Protein AF-A0A2U2Z9K6-F1 (afdb_monomer)

Nearest PDB structures (foldseek):
  8i8b-assembly1_I  TM=2.678E-01  e=1.523E+00  Autographa cali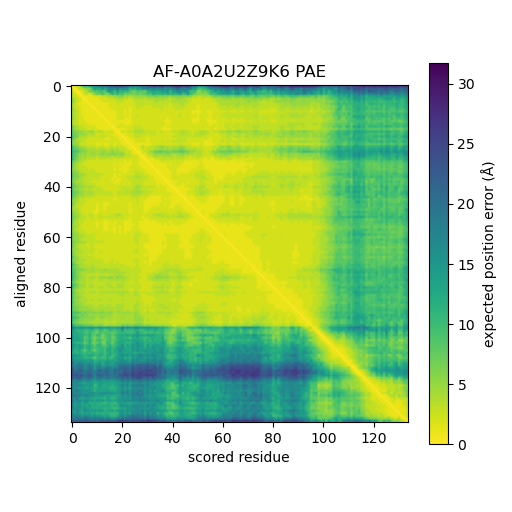fornica multiple nucleopolyhedrovirus

Solvent-accessible surface area (backbone atoms only — not comparable to full-atom values): 8342 Å² total; per-residue (Å²): 107,71,68,56,52,50,51,51,54,53,50,53,56,56,36,64,35,33,68,48,98,63,64,66,41,91,88,36,37,75,35,66,39,68,24,56,74,24,68,71,36,64,79,79,41,72,25,78,49,72,64,87,57,17,19,41,31,35,11,45,36,67,71,53,22,54,57,50,42,65,47,50,77,78,43,54,64,70,48,73,74,33,65,74,58,45,52,74,75,42,95,68,86,76,80,93,65,85,81,81,84,84,76,70,57,80,91,64,69,68,81,84,60,89,87,68,80,85,81,85,76,65,99,81,41,66,67,59,56,55,62,73,71,106

Secondary structure (DSSP, 8-state):
-HHHHHHHHHHHHHHHHT-SS----TT-EEEEEE-TT-SSSSTTPPEEEEETTEEEEEESSHHHHHHHHHHHTTS-TTGGG-HHHHHHHS-------S----PPPGGG-PPPPTT---PPPPTT-HHHHHHHT-

Sequence (134 aa):
MVDDLLLVRARELWVELADTPVEFCPSGGARVVVAPRSRLSPPSWTGIVRIGDAAIVTAPSVRAAEMVDDAARKMTHTELVDIARLRAVLPVLDVLGPASLFYLGRDGFLPAHEGTGVEQLPIGDGGLAALLSG

pLDDT: mean 87.38, std 9.36, range [60.28, 98.19]

Mean predicted aligned error: 7.08 Å

Foldseek 3Di:
DVLVVVLVVVQVVQCVQLVDDDGWDPVAFEDFDERQPGNQDPGQDWHWDDRPRTIYIYHPDPVRSVQLVVLRVVDGSVLSPVPVSCVVRDVDPDDPDDDDDDDDDPVPPDDDDPPDDDDDDDPPDVVVVVVVVD

Structure (mmCIF, N/CA/C/O backbone):
data_AF-A0A2U2Z9K6-F1
#
_entry.id   AF-A0A2U2Z9K6-F1
#
loop_
_atom_site.group_PDB
_atom_site.id
_atom_site.type_symbol
_atom_site.label_atom_id
_atom_site.label_alt_id
_atom_site.label_comp_id
_atom_site.label_asym_id
_atom_site.label_entity_id
_atom_site.label_seq_id
_atom_site.pdbx_PDB_ins_code
_atom_site.Cartn_x
_atom_site.Cartn_y
_atom_site.Cartn_z
_atom_site.occupancy
_atom_site.B_iso_or_equiv
_atom_site.auth_seq_id
_atom_site.auth_comp_id
_atom_site.auth_asym_id
_atom_site.auth_atom_id
_atom_site.pdbx_PDB_model_num
ATOM 1 N N . MET A 1 1 ? 21.577 -6.945 13.452 1.00 60.28 1 MET A N 1
ATOM 2 C CA . MET A 1 1 ? 22.409 -5.752 13.154 1.00 60.28 1 MET A CA 1
ATOM 3 C C . MET A 1 1 ? 22.383 -5.358 11.683 1.00 60.28 1 MET A C 1
ATOM 5 O O . MET A 1 1 ? 21.934 -4.257 11.405 1.00 60.28 1 MET A O 1
ATOM 9 N N . VAL A 1 2 ? 22.842 -6.192 10.736 1.00 67.69 2 VAL A N 1
ATOM 10 C CA . VAL A 1 2 ? 22.773 -5.839 9.296 1.00 67.69 2 VAL A CA 1
ATOM 11 C C . VAL A 1 2 ? 21.323 -5.792 8.803 1.00 67.69 2 VAL A C 1
ATOM 13 O O . VAL A 1 2 ? 20.946 -4.838 8.131 1.00 67.69 2 VAL A O 1
ATOM 16 N N . ASP A 1 3 ? 20.498 -6.757 9.216 1.00 71.88 3 ASP A N 1
ATOM 17 C CA . ASP A 1 3 ? 19.073 -6.794 8.858 1.00 71.88 3 ASP A CA 1
ATOM 18 C C . ASP A 1 3 ? 18.299 -5.596 9.427 1.00 71.88 3 ASP A C 1
ATOM 20 O O . ASP A 1 3 ? 17.464 -5.014 8.740 1.00 71.88 3 ASP A O 1
ATOM 24 N N . ASP A 1 4 ? 18.636 -5.158 10.643 1.00 78.44 4 ASP A N 1
ATOM 25 C CA . ASP A 1 4 ? 18.015 -3.983 11.268 1.00 78.44 4 ASP A CA 1
ATOM 26 C C . ASP A 1 4 ? 18.352 -2.698 10.498 1.00 78.44 4 ASP A C 1
ATOM 28 O O . ASP A 1 4 ? 17.472 -1.884 10.230 1.00 78.44 4 ASP A O 1
ATOM 32 N N . LEU A 1 5 ? 19.611 -2.540 10.071 1.00 86.25 5 LEU A N 1
ATOM 33 C CA . LEU A 1 5 ? 20.039 -1.415 9.234 1.00 86.25 5 LEU A CA 1
ATOM 34 C C . LEU A 1 5 ? 19.373 -1.444 7.852 1.00 86.25 5 LEU A C 1
ATOM 36 O O . LEU A 1 5 ? 18.996 -0.395 7.328 1.00 86.25 5 LEU A O 1
ATOM 40 N N . LEU A 1 6 ? 19.199 -2.633 7.268 1.00 86.44 6 LEU A N 1
ATOM 41 C CA . LEU A 1 6 ? 18.496 -2.795 5.998 1.00 86.44 6 LEU A CA 1
ATOM 42 C C . LEU A 1 6 ? 17.020 -2.397 6.122 1.00 86.44 6 LEU A C 1
ATOM 44 O O . LEU A 1 6 ? 16.514 -1.678 5.262 1.00 86.44 6 LEU A O 1
ATOM 48 N N . LEU A 1 7 ? 16.340 -2.815 7.195 1.00 87.25 7 LEU A N 1
ATOM 49 C CA . LEU A 1 7 ? 14.947 -2.445 7.453 1.00 87.25 7 LEU A CA 1
ATOM 50 C C . LEU A 1 7 ? 14.790 -0.939 7.669 1.00 87.25 7 LEU A C 1
ATOM 52 O O . LEU A 1 7 ? 13.855 -0.353 7.125 1.00 87.25 7 LEU A O 1
ATOM 56 N N . VAL A 1 8 ? 15.702 -0.306 8.411 1.00 89.88 8 VAL A N 1
ATOM 57 C CA . VAL A 1 8 ? 15.711 1.154 8.596 1.00 89.88 8 VAL A CA 1
ATOM 58 C C . VAL A 1 8 ? 15.829 1.856 7.248 1.00 89.88 8 VAL A C 1
ATOM 60 O O . VAL A 1 8 ? 14.964 2.656 6.900 1.00 89.88 8 VAL A O 1
ATOM 63 N N . ARG A 1 9 ? 16.820 1.481 6.434 1.00 89.62 9 ARG A N 1
ATOM 64 C CA . ARG A 1 9 ? 17.032 2.103 5.123 1.00 89.62 9 ARG A CA 1
ATOM 65 C C . ARG A 1 9 ? 15.863 1.873 4.163 1.00 89.62 9 ARG A C 1
ATOM 67 O O . ARG A 1 9 ? 15.489 2.769 3.414 1.00 89.62 9 ARG A O 1
ATOM 74 N N . ALA A 1 10 ? 15.264 0.683 4.184 1.00 90.69 10 ALA A N 1
ATOM 75 C CA . ALA A 1 10 ? 14.069 0.398 3.397 1.00 90.69 10 ALA A CA 1
ATOM 76 C C . ALA A 1 10 ? 12.892 1.288 3.828 1.00 90.69 10 ALA A C 1
ATOM 78 O O . ALA A 1 10 ? 12.201 1.843 2.977 1.00 90.69 10 ALA A O 1
ATOM 79 N N . ARG A 1 11 ? 12.677 1.466 5.139 1.00 93.38 11 ARG A N 1
ATOM 80 C CA . ARG A 1 11 ? 11.635 2.353 5.678 1.00 93.38 11 ARG A CA 1
ATOM 81 C C . ARG A 1 11 ? 11.861 3.811 5.262 1.00 93.38 11 ARG A C 1
ATOM 83 O O . ARG A 1 11 ? 10.906 4.450 4.837 1.00 93.38 11 ARG A O 1
ATOM 90 N N . GLU A 1 12 ? 13.098 4.306 5.317 1.00 92.69 12 GLU A N 1
ATOM 91 C CA . GLU A 1 12 ? 13.457 5.667 4.881 1.00 92.69 12 GLU A CA 1
ATOM 92 C C . GLU A 1 12 ? 13.099 5.921 3.409 1.00 92.69 12 GLU A C 1
ATOM 94 O O . GLU A 1 12 ? 12.451 6.921 3.099 1.00 92.69 12 GLU A O 1
ATOM 99 N N . LEU A 1 13 ? 13.434 4.985 2.511 1.00 92.00 13 LEU A N 1
ATOM 100 C CA . LEU A 1 13 ? 13.097 5.088 1.084 1.00 92.00 13 LEU A CA 1
ATOM 101 C C . LEU A 1 13 ? 11.584 5.185 0.854 1.00 92.00 13 LEU A C 1
ATOM 103 O O . LEU A 1 13 ? 11.109 5.998 0.062 1.00 92.00 13 LEU A O 1
ATOM 107 N N . TRP A 1 14 ? 10.805 4.361 1.552 1.00 93.56 14 TRP A N 1
ATOM 108 C CA . TRP A 1 14 ? 9.351 4.370 1.404 1.00 93.56 14 TRP A CA 1
ATOM 109 C C . TRP A 1 14 ? 8.695 5.618 2.007 1.00 93.56 14 TRP A C 1
ATOM 111 O O . TRP A 1 14 ? 7.689 6.087 1.476 1.00 93.56 14 TRP A O 1
ATOM 121 N N . VAL A 1 15 ? 9.272 6.190 3.068 1.00 95.81 15 VAL A N 1
ATOM 122 C CA . VAL A 1 15 ? 8.841 7.484 3.619 1.00 95.81 15 VAL A CA 1
ATOM 123 C C . VAL A 1 15 ? 9.058 8.611 2.605 1.00 95.81 15 VAL A C 1
ATOM 125 O O . VAL A 1 15 ? 8.153 9.419 2.406 1.00 95.81 15 VAL A O 1
ATOM 128 N N . GLU A 1 16 ? 10.195 8.637 1.904 1.00 94.00 16 GLU A N 1
ATOM 129 C CA . GLU A 1 16 ? 10.463 9.634 0.855 1.00 94.00 16 GLU A CA 1
ATOM 130 C C . GLU A 1 16 ? 9.393 9.600 -0.252 1.00 94.00 16 GLU A C 1
ATOM 132 O O . GLU A 1 16 ? 8.886 10.637 -0.688 1.00 94.00 16 GLU A O 1
ATOM 137 N N . LEU A 1 17 ? 8.980 8.398 -0.662 1.00 92.88 17 LEU A N 1
ATOM 138 C CA . LEU A 1 17 ? 7.956 8.202 -1.691 1.00 92.88 17 LEU A CA 1
ATOM 139 C C . LEU A 1 17 ? 6.531 8.545 -1.226 1.00 92.88 17 LEU A C 1
ATOM 141 O O . LEU A 1 17 ? 5.642 8.724 -2.063 1.00 92.88 17 LEU A O 1
ATOM 145 N N . ALA A 1 18 ? 6.276 8.668 0.077 1.00 93.25 18 ALA A N 1
ATOM 146 C CA . ALA A 1 18 ? 4.967 9.084 0.573 1.00 93.25 18 ALA A CA 1
ATOM 147 C C . ALA A 1 18 ? 4.638 10.548 0.221 1.00 93.25 18 ALA A C 1
ATOM 149 O O . ALA A 1 18 ? 3.459 10.899 0.177 1.00 93.25 18 ALA A O 1
ATOM 150 N N . ASP A 1 19 ? 5.653 11.375 -0.075 1.00 91.06 19 ASP A N 1
ATOM 151 C CA . ASP A 1 19 ? 5.530 12.796 -0.451 1.00 91.06 19 ASP A CA 1
ATOM 152 C C . ASP A 1 19 ? 4.756 13.652 0.582 1.00 91.06 19 ASP A C 1
ATOM 154 O O . ASP A 1 19 ? 4.183 14.696 0.265 1.00 91.06 19 ASP A O 1
ATOM 158 N N . THR A 1 20 ? 4.722 13.193 1.837 1.00 93.62 20 THR A N 1
ATOM 159 C CA . THR A 1 20 ? 4.107 13.849 3.000 1.00 93.62 20 THR A CA 1
ATOM 160 C C . THR A 1 20 ? 4.819 13.388 4.281 1.00 93.62 20 THR A C 1
ATOM 162 O O . THR A 1 20 ? 5.357 12.277 4.286 1.00 93.62 20 THR A O 1
ATOM 165 N N . PRO A 1 21 ? 4.819 14.166 5.382 1.00 94.12 21 PRO A N 1
ATOM 166 C CA . PRO A 1 21 ? 5.378 13.710 6.653 1.00 94.12 21 PRO A CA 1
ATOM 167 C C . PRO A 1 21 ? 4.678 12.443 7.172 1.00 94.12 21 PRO A C 1
ATOM 169 O O . PRO A 1 21 ? 3.508 12.468 7.561 1.00 94.12 21 PRO A O 1
ATOM 172 N N . VAL A 1 22 ? 5.405 11.328 7.194 1.00 95.62 22 VAL A N 1
ATOM 173 C CA . VAL A 1 22 ? 4.962 10.046 7.749 1.00 95.62 22 VAL A CA 1
ATOM 174 C C . VAL A 1 22 ? 6.172 9.255 8.222 1.00 95.62 22 VAL A C 1
ATOM 176 O O . VAL A 1 22 ? 7.252 9.366 7.657 1.00 95.62 22 VAL A O 1
ATOM 179 N N . GLU A 1 23 ? 5.983 8.436 9.247 1.00 94.88 23 GLU A N 1
ATOM 180 C CA . GLU A 1 23 ? 7.014 7.544 9.764 1.00 94.88 23 GLU A CA 1
ATOM 181 C C . GLU A 1 23 ? 6.410 6.164 10.016 1.00 94.88 23 GLU A C 1
ATOM 183 O O . GLU A 1 23 ? 5.228 6.033 10.358 1.00 94.88 23 GLU A O 1
ATOM 188 N N . PHE A 1 24 ? 7.231 5.126 9.866 1.00 94.44 24 PHE A N 1
ATOM 189 C CA . PHE A 1 24 ? 6.880 3.793 10.342 1.00 94.44 24 PHE A CA 1
ATOM 190 C C . PHE A 1 24 ? 6.893 3.792 11.871 1.00 94.44 24 PHE A C 1
ATOM 192 O O . PHE A 1 24 ? 7.870 4.212 12.487 1.00 94.44 24 PHE A O 1
ATOM 199 N N . CYS A 1 25 ? 5.823 3.289 12.488 1.00 90.00 25 CYS A N 1
ATOM 200 C CA . CYS A 1 25 ? 5.729 3.224 13.941 1.00 90.00 25 CYS A CA 1
ATOM 201 C C . CYS A 1 25 ? 6.822 2.294 14.513 1.00 90.00 25 CYS A C 1
ATOM 203 O O . CYS A 1 25 ? 6.869 1.123 14.119 1.00 90.00 25 CYS A O 1
ATOM 205 N N . PRO A 1 26 ? 7.678 2.756 15.449 1.00 85.38 26 PRO A N 1
ATOM 206 C CA . PRO A 1 26 ? 8.748 1.928 16.009 1.00 85.38 26 PRO A CA 1
ATOM 207 C C . PRO A 1 26 ? 8.247 0.675 16.735 1.00 85.38 26 PRO A C 1
ATOM 209 O O . PRO A 1 26 ? 8.942 -0.333 16.757 1.00 85.38 26 PRO A O 1
ATOM 212 N N . SER A 1 27 ? 7.041 0.728 17.310 1.00 85.19 27 SER A N 1
ATOM 213 C CA . SER A 1 27 ? 6.396 -0.403 17.988 1.00 85.19 27 SER A CA 1
ATOM 214 C C . SER A 1 27 ? 5.601 -1.318 17.045 1.00 85.19 27 SER A C 1
ATOM 216 O O . SER A 1 27 ? 4.817 -2.138 17.518 1.00 85.19 27 SER A O 1
ATOM 218 N N . GLY A 1 28 ? 5.731 -1.135 15.728 1.00 86.62 28 GLY A N 1
ATOM 219 C CA . GLY A 1 28 ? 4.939 -1.840 14.725 1.00 86.62 28 GLY A CA 1
ATOM 220 C C . GLY A 1 28 ? 3.540 -1.248 14.513 1.00 86.62 28 GLY A C 1
ATOM 221 O O . GLY A 1 28 ? 3.147 -0.250 15.126 1.00 86.62 28 GLY A O 1
ATOM 222 N N . GLY A 1 29 ? 2.782 -1.871 13.610 1.00 89.81 29 GLY A N 1
ATOM 223 C CA . GLY A 1 29 ? 1.446 -1.427 13.204 1.00 89.81 29 GLY A CA 1
ATOM 224 C C . GLY A 1 29 ? 1.448 -0.436 12.037 1.00 89.81 29 GLY A C 1
ATOM 225 O O . GLY A 1 29 ? 2.485 -0.146 11.440 1.00 89.81 29 GLY A O 1
ATOM 226 N N . ALA A 1 30 ? 0.258 0.050 11.682 1.00 94.50 30 ALA A N 1
ATOM 227 C CA . ALA A 1 30 ? 0.048 0.898 10.514 1.00 94.50 30 ALA A CA 1
ATOM 228 C C . ALA A 1 30 ? -0.046 2.380 10.881 1.00 94.50 30 ALA A C 1
ATOM 230 O O . ALA 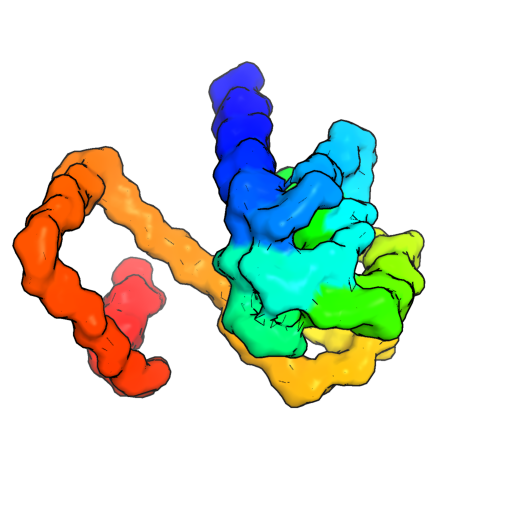A 1 30 ? -0.747 2.753 11.822 1.00 94.50 30 ALA A O 1
ATOM 231 N N . ARG A 1 31 ? 0.596 3.234 10.085 1.00 96.31 31 ARG A N 1
ATOM 232 C CA . ARG A 1 31 ? 0.378 4.681 10.099 1.00 96.31 31 ARG A CA 1
ATOM 233 C C . ARG A 1 31 ? -0.338 5.101 8.821 1.00 96.31 31 ARG A C 1
ATOM 235 O O . ARG A 1 31 ? 0.237 5.002 7.741 1.00 96.31 31 ARG A O 1
ATOM 242 N N . VAL A 1 32 ? -1.571 5.586 8.948 1.00 96.88 32 VAL A N 1
ATOM 243 C CA . VAL A 1 32 ? -2.361 6.085 7.814 1.00 96.88 32 VAL A CA 1
ATOM 244 C C . VAL A 1 32 ? -2.219 7.601 7.696 1.00 96.88 32 VAL A C 1
ATOM 246 O O . VAL A 1 32 ? -2.330 8.319 8.690 1.00 96.88 32 VAL A O 1
ATOM 249 N N . VAL A 1 33 ? -1.962 8.094 6.485 1.00 97.62 33 VAL A N 1
ATOM 250 C CA . VAL A 1 33 ? -1.841 9.526 6.179 1.00 97.62 33 VAL A CA 1
ATOM 251 C C . VAL A 1 33 ? -2.566 9.886 4.885 1.00 97.62 33 VAL A C 1
ATOM 253 O O . VAL A 1 33 ? -2.672 9.085 3.955 1.00 97.62 33 VAL A O 1
ATOM 256 N N . VAL A 1 34 ? -3.040 11.129 4.803 1.00 98.19 34 VAL A N 1
ATOM 257 C CA . VAL A 1 34 ? -3.585 11.694 3.564 1.00 98.19 34 VAL A CA 1
ATOM 258 C C . VAL A 1 34 ? -2.424 12.200 2.712 1.00 98.19 34 VAL A C 1
ATOM 260 O O . VAL A 1 34 ? -1.703 13.112 3.116 1.00 98.19 34 VAL A O 1
ATOM 263 N N . ALA A 1 35 ? -2.242 11.606 1.537 1.00 97.19 35 ALA A N 1
ATOM 264 C CA . ALA A 1 35 ? -1.137 11.901 0.631 1.00 97.19 35 ALA A CA 1
ATOM 265 C C . ALA A 1 35 ? -1.584 11.761 -0.837 1.00 97.19 35 ALA A C 1
ATOM 267 O O . ALA A 1 35 ? -1.206 10.808 -1.518 1.00 97.19 35 ALA A O 1
ATOM 268 N N . PRO A 1 36 ? -2.382 12.707 -1.368 1.00 95.38 36 PRO A N 1
ATOM 269 C CA . PRO A 1 36 ? -2.908 12.634 -2.736 1.00 95.38 36 PRO A CA 1
ATOM 270 C C . PRO A 1 36 ? -1.828 12.664 -3.827 1.00 95.38 36 PRO A C 1
ATOM 272 O O . PRO A 1 36 ? -2.104 12.298 -4.965 1.00 95.38 36 PRO A O 1
ATOM 275 N N . ARG A 1 37 ? -0.612 13.108 -3.487 1.00 93.94 37 ARG A N 1
ATOM 276 C CA . ARG A 1 37 ? 0.559 13.152 -4.378 1.00 93.94 37 ARG A CA 1
ATOM 277 C C . ARG A 1 37 ? 1.587 12.060 -4.064 1.00 93.94 37 ARG A C 1
ATOM 279 O O . ARG A 1 37 ? 2.718 12.137 -4.534 1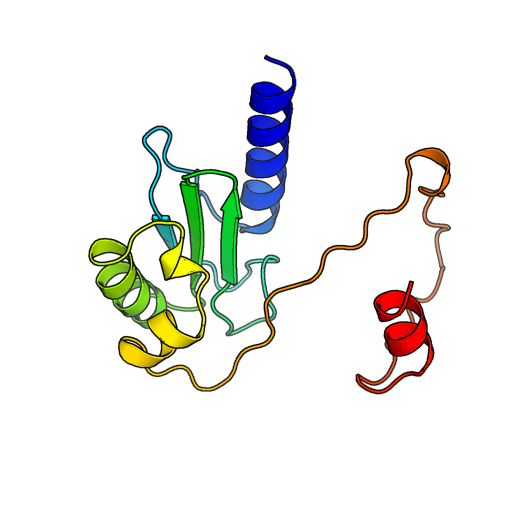.00 93.94 37 ARG A O 1
ATOM 286 N N . SER A 1 38 ? 1.209 11.078 -3.242 1.00 94.19 38 SER A N 1
ATOM 287 C CA . SER A 1 38 ? 2.073 9.949 -2.921 1.00 94.19 38 SER A CA 1
ATOM 288 C C . SER A 1 38 ? 2.557 9.271 -4.198 1.00 94.19 38 SER A C 1
ATOM 290 O O . SER A 1 38 ? 1.791 9.063 -5.136 1.00 94.19 38 SER A O 1
ATOM 292 N N . ARG A 1 39 ? 3.835 8.902 -4.206 1.00 92.69 39 ARG A N 1
ATOM 293 C CA . ARG A 1 39 ? 4.471 8.128 -5.274 1.00 92.69 39 ARG A CA 1
ATOM 294 C C . ARG A 1 39 ? 4.470 6.625 -4.975 1.00 92.69 39 ARG A C 1
ATOM 296 O O . ARG A 1 39 ? 5.072 5.862 -5.720 1.00 92.69 39 ARG A O 1
ATOM 303 N N . LEU A 1 40 ? 3.800 6.195 -3.898 1.00 90.31 40 LEU A N 1
ATOM 304 C CA . LEU A 1 40 ? 3.643 4.778 -3.535 1.00 90.31 40 LEU A CA 1
ATOM 305 C C . LEU A 1 40 ? 2.670 4.033 -4.450 1.00 90.31 40 LEU A C 1
ATOM 307 O O . LEU A 1 40 ? 2.773 2.821 -4.618 1.00 90.31 40 LEU A O 1
ATOM 311 N N . SER A 1 41 ? 1.699 4.749 -5.002 1.00 89.75 41 SER A N 1
ATOM 312 C CA . SER A 1 41 ? 0.647 4.212 -5.855 1.00 89.75 41 SER A CA 1
ATOM 313 C C . SER A 1 41 ? 0.241 5.263 -6.886 1.00 89.75 41 SER A C 1
ATOM 315 O O . SER A 1 41 ? 0.539 6.445 -6.697 1.00 89.75 41 SER A O 1
ATOM 317 N N . PRO A 1 42 ? -0.459 4.883 -7.968 1.00 90.62 42 PRO A N 1
ATOM 318 C CA . PRO A 1 42 ? -0.990 5.864 -8.904 1.00 90.62 42 PRO A CA 1
ATOM 319 C C . PRO A 1 42 ? -1.944 6.865 -8.221 1.00 90.62 42 PRO A C 1
ATOM 321 O O . PRO A 1 42 ? -2.503 6.566 -7.157 1.00 90.62 42 PRO A O 1
ATOM 324 N N . PRO A 1 43 ? -2.184 8.041 -8.830 1.00 90.94 43 PRO A N 1
ATOM 325 C CA . PRO A 1 43 ? -3.131 9.019 -8.304 1.00 90.94 43 PRO A CA 1
ATOM 326 C C . PRO A 1 43 ? -4.505 8.403 -8.020 1.00 90.94 43 PRO A C 1
ATOM 328 O O . PRO A 1 43 ? -4.982 7.563 -8.778 1.00 90.94 43 PRO A O 1
ATOM 331 N N . SER A 1 44 ? -5.146 8.844 -6.935 1.00 92.62 44 SER A N 1
ATOM 332 C CA . SER A 1 44 ? -6.454 8.348 -6.468 1.00 92.62 44 SER A CA 1
ATOM 333 C C . SER A 1 44 ? -6.482 6.914 -5.915 1.00 92.62 44 SER A C 1
ATOM 335 O O . SER A 1 44 ? -7.552 6.464 -5.509 1.00 92.62 44 SER A O 1
ATOM 337 N N . TRP A 1 45 ? -5.341 6.226 -5.814 1.00 95.00 45 TRP A N 1
ATOM 338 C CA . TRP A 1 45 ? -5.231 4.927 -5.140 1.00 95.00 45 TRP A CA 1
ATOM 339 C C . TRP A 1 45 ? -4.774 5.068 -3.689 1.00 95.00 45 TRP A C 1
ATOM 341 O O . TRP A 1 45 ? -4.069 6.012 -3.334 1.00 95.00 45 TRP A O 1
ATOM 351 N N . THR A 1 46 ? -5.164 4.100 -2.858 1.00 95.38 46 THR A N 1
ATOM 352 C CA . THR A 1 46 ? -4.559 3.894 -1.539 1.00 95.38 46 THR A CA 1
ATOM 353 C C . THR A 1 46 ? -3.345 2.979 -1.685 1.00 95.38 46 THR A C 1
ATOM 355 O O . THR A 1 46 ? -3.480 1.854 -2.168 1.00 95.38 46 THR A O 1
ATOM 358 N N . GLY A 1 47 ? -2.175 3.441 -1.246 1.00 94.38 47 GLY A N 1
ATOM 359 C CA . GLY A 1 47 ? -0.944 2.655 -1.198 1.00 94.38 47 GLY A CA 1
ATOM 360 C C . GLY A 1 47 ? -0.719 2.073 0.194 1.00 94.38 47 GLY A C 1
ATOM 361 O O . GLY A 1 47 ? -0.845 2.788 1.185 1.00 94.38 47 GLY A O 1
ATOM 362 N N . ILE A 1 48 ? -0.372 0.788 0.284 1.00 94.31 48 ILE A N 1
ATOM 363 C CA . ILE A 1 48 ? -0.008 0.117 1.540 1.00 94.31 48 ILE A CA 1
ATOM 364 C C . ILE A 1 48 ? 1.383 -0.480 1.367 1.00 94.31 48 ILE A C 1
ATOM 366 O O . ILE A 1 48 ? 1.598 -1.304 0.479 1.00 94.31 48 ILE A O 1
ATOM 370 N N . VAL A 1 49 ? 2.313 -0.099 2.241 1.00 93.25 49 VAL A N 1
ATOM 371 C CA . VAL A 1 49 ? 3.655 -0.685 2.289 1.00 93.25 49 VAL A CA 1
ATOM 372 C C . VAL A 1 49 ? 3.930 -1.184 3.694 1.00 93.25 49 VAL A C 1
ATOM 374 O O . VAL A 1 49 ? 3.863 -0.420 4.656 1.00 93.25 49 VAL A O 1
ATOM 377 N N . ARG A 1 50 ? 4.290 -2.463 3.805 1.00 92.69 50 ARG A N 1
ATOM 378 C CA . ARG A 1 50 ? 4.705 -3.103 5.054 1.00 92.69 50 ARG A CA 1
ATOM 379 C C . ARG A 1 50 ? 6.179 -3.477 4.985 1.00 92.69 50 ARG A C 1
ATOM 381 O O . ARG A 1 50 ? 6.582 -4.195 4.075 1.00 92.69 50 ARG A O 1
ATOM 388 N N . ILE A 1 51 ? 6.952 -3.062 5.985 1.00 91.44 51 ILE A N 1
ATOM 389 C CA . ILE A 1 51 ? 8.367 -3.412 6.151 1.00 91.44 51 ILE A CA 1
ATOM 390 C C . ILE A 1 51 ? 8.561 -3.976 7.561 1.00 91.44 51 ILE A C 1
ATOM 392 O O . ILE A 1 51 ? 8.540 -3.240 8.553 1.00 91.44 51 ILE A O 1
ATOM 396 N N . GLY A 1 52 ? 8.730 -5.297 7.652 1.00 89.50 52 GLY A N 1
ATOM 397 C CA . GLY A 1 52 ? 8.693 -6.013 8.927 1.00 89.50 52 GLY A CA 1
ATOM 398 C C . GLY A 1 52 ? 7.293 -5.969 9.549 1.00 89.50 52 GLY A C 1
ATOM 399 O O . GLY A 1 52 ? 6.300 -6.285 8.898 1.00 89.50 52 GLY A O 1
ATOM 400 N N . ASP A 1 53 ? 7.204 -5.565 10.804 1.00 90.75 53 ASP A N 1
ATOM 401 C CA . ASP A 1 53 ? 5.973 -5.454 11.595 1.00 90.75 53 ASP A CA 1
ATOM 402 C C . ASP A 1 53 ? 5.267 -4.089 11.490 1.00 90.75 53 ASP A C 1
ATOM 404 O O . ASP A 1 53 ? 4.185 -3.901 12.052 1.00 90.75 53 ASP A O 1
ATOM 408 N N . ALA A 1 54 ? 5.862 -3.136 10.771 1.00 93.06 54 ALA A N 1
ATOM 409 C CA . ALA A 1 54 ? 5.348 -1.783 10.609 1.00 93.06 54 ALA A CA 1
ATOM 410 C C . ALA A 1 54 ? 4.871 -1.533 9.175 1.00 93.06 54 ALA A C 1
ATOM 412 O O . ALA A 1 54 ? 5.419 -2.079 8.211 1.00 93.06 54 ALA A O 1
ATOM 413 N N . ALA A 1 55 ? 3.876 -0.664 9.031 1.00 95.00 55 ALA A N 1
ATOM 414 C CA . ALA A 1 55 ? 3.336 -0.253 7.747 1.00 95.00 55 ALA A CA 1
ATOM 415 C C . ALA A 1 55 ? 3.069 1.254 7.695 1.00 95.00 55 ALA A C 1
ATOM 417 O O . ALA A 1 55 ? 2.711 1.873 8.698 1.00 95.00 55 ALA A O 1
ATOM 418 N N . ILE A 1 56 ? 3.183 1.820 6.499 1.00 96.62 56 ILE A N 1
ATOM 419 C CA . ILE A 1 56 ? 2.616 3.126 6.168 1.00 96.62 56 ILE A CA 1
ATOM 420 C C . ILE A 1 56 ? 1.529 2.933 5.118 1.00 96.62 56 ILE A C 1
ATOM 422 O O . ILE A 1 56 ? 1.621 2.058 4.252 1.00 96.62 56 ILE A O 1
ATOM 426 N N . VAL A 1 57 ? 0.494 3.756 5.215 1.00 96.50 57 VAL A N 1
ATOM 427 C CA . VAL A 1 57 ? -0.622 3.770 4.280 1.00 96.50 57 VAL A CA 1
ATOM 428 C C . VAL A 1 57 ? -0.842 5.194 3.807 1.00 96.50 57 VAL A C 1
ATOM 430 O O . VAL A 1 57 ? -1.062 6.093 4.619 1.00 96.50 57 VAL A O 1
ATOM 433 N N . THR A 1 58 ? -0.816 5.396 2.497 1.00 97.56 58 THR A N 1
ATOM 434 C CA . THR A 1 58 ? -1.161 6.671 1.873 1.00 97.56 58 THR A CA 1
ATOM 435 C C . THR A 1 58 ? -2.549 6.579 1.277 1.00 97.56 58 THR A C 1
ATOM 437 O O . THR A 1 58 ? -2.856 5.656 0.530 1.00 97.56 58 THR A O 1
ATOM 440 N N . ALA A 1 59 ? -3.409 7.533 1.616 1.00 97.44 59 ALA A N 1
ATOM 441 C CA . ALA A 1 59 ? -4.756 7.620 1.077 1.00 97.44 59 ALA A CA 1
ATOM 442 C C . ALA A 1 59 ? -4.936 8.918 0.274 1.00 97.44 59 ALA A C 1
ATOM 444 O O . ALA A 1 59 ? -4.378 9.958 0.640 1.00 97.44 59 ALA A O 1
ATOM 445 N N . PRO A 1 60 ? -5.757 8.908 -0.788 1.00 97.00 60 PRO A N 1
ATOM 446 C CA . PRO A 1 60 ? -5.917 10.067 -1.664 1.00 97.00 60 PRO A CA 1
ATOM 447 C C . PRO A 1 60 ? -6.803 11.171 -1.066 1.00 97.00 60 PRO A C 1
ATOM 449 O O . PRO A 1 60 ? -6.860 12.275 -1.599 1.00 97.00 60 PRO A O 1
ATOM 452 N N . SER A 1 61 ? -7.530 10.889 0.018 1.00 97.38 61 SER A N 1
ATOM 453 C CA . SER A 1 61 ? -8.429 11.841 0.676 1.00 97.38 61 SER A CA 1
ATOM 454 C C . SER A 1 61 ? -8.576 11.535 2.164 1.00 97.38 61 SER A C 1
ATOM 456 O O . SER A 1 61 ? -8.289 10.419 2.598 1.00 97.38 61 SER A O 1
ATOM 458 N N . VAL A 1 62 ? -9.082 12.510 2.925 1.00 97.94 62 VAL A N 1
ATOM 459 C CA . VAL A 1 62 ? -9.403 12.357 4.356 1.00 97.94 62 VAL A CA 1
ATOM 460 C C . VAL A 1 62 ? -10.354 11.185 4.579 1.00 97.94 62 VAL A C 1
ATOM 462 O O . VAL A 1 62 ? -10.044 10.290 5.352 1.00 97.94 62 VAL A O 1
ATOM 465 N N . ARG A 1 63 ? -11.449 11.117 3.814 1.00 97.25 63 ARG A N 1
ATOM 466 C CA . ARG A 1 63 ? -12.432 10.032 3.922 1.00 97.25 63 ARG A CA 1
ATOM 467 C C . ARG A 1 63 ? -11.814 8.653 3.683 1.00 97.25 63 ARG A C 1
ATOM 469 O O . ARG A 1 63 ? -12.119 7.706 4.398 1.00 97.25 63 ARG A O 1
ATOM 476 N N . ALA A 1 64 ? -10.962 8.529 2.665 1.00 97.00 64 ALA A N 1
ATOM 477 C CA . ALA A 1 64 ? -10.278 7.269 2.389 1.00 97.00 64 ALA A CA 1
ATOM 478 C C . ALA A 1 64 ? -9.293 6.907 3.513 1.00 97.00 64 ALA A C 1
ATOM 480 O O . ALA A 1 64 ? -9.219 5.742 3.892 1.00 97.00 64 ALA A O 1
ATOM 481 N N . ALA A 1 65 ? -8.579 7.891 4.072 1.00 97.69 65 ALA A N 1
ATOM 482 C CA . ALA A 1 65 ? -7.698 7.677 5.216 1.00 97.69 65 ALA A CA 1
ATOM 483 C C . ALA A 1 65 ? -8.478 7.195 6.445 1.00 97.69 65 ALA A C 1
ATOM 485 O O . ALA A 1 65 ? -8.082 6.205 7.041 1.00 97.69 65 ALA A O 1
ATOM 486 N N . GLU A 1 66 ? -9.597 7.839 6.783 1.00 98.00 66 GLU A N 1
ATOM 487 C CA . GLU A 1 66 ? -10.450 7.460 7.918 1.00 98.00 66 GLU A CA 1
ATOM 488 C C . GLU A 1 66 ? -10.948 6.017 7.792 1.00 98.00 66 GLU A C 1
ATOM 490 O O . GLU A 1 66 ? -10.790 5.221 8.713 1.00 98.00 66 GLU A O 1
ATOM 495 N N . MET A 1 67 ? -11.466 5.640 6.619 1.00 97.12 67 MET A N 1
ATOM 496 C CA . MET A 1 67 ? -11.945 4.276 6.376 1.00 97.12 67 MET A CA 1
ATOM 497 C C . MET A 1 67 ? -10.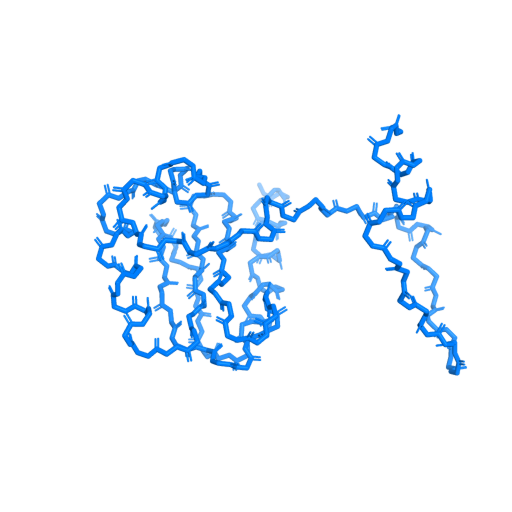837 3.231 6.540 1.00 97.12 67 MET A C 1
ATOM 499 O O . MET A 1 67 ? -11.065 2.166 7.114 1.00 97.12 67 MET A O 1
ATOM 503 N N . VAL A 1 68 ? -9.639 3.520 6.026 1.00 96.19 68 VAL A N 1
ATOM 504 C CA . VAL A 1 68 ? -8.514 2.584 6.109 1.00 96.19 68 VAL A CA 1
ATOM 505 C C . VAL A 1 68 ? -7.910 2.561 7.512 1.00 96.19 68 VAL 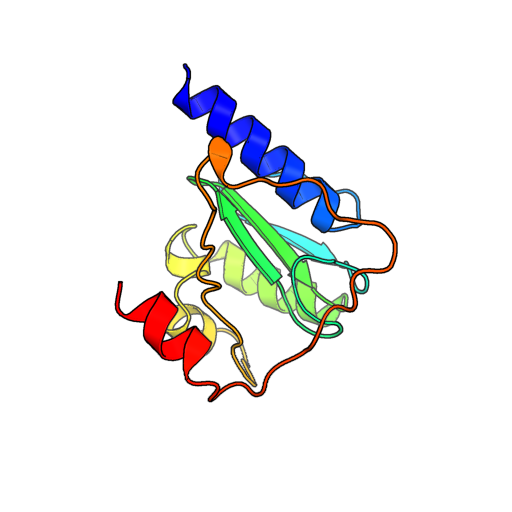A C 1
ATOM 507 O O . VAL A 1 68 ? -7.522 1.489 7.962 1.00 96.19 68 VAL A O 1
ATOM 510 N N . ASP A 1 69 ? -7.877 3.683 8.231 1.00 96.50 69 ASP A N 1
ATOM 511 C CA . ASP A 1 69 ? -7.434 3.742 9.630 1.00 96.50 69 ASP A CA 1
ATOM 512 C C . ASP A 1 69 ? -8.356 2.913 10.536 1.00 96.50 69 ASP A C 1
ATOM 514 O O . ASP A 1 69 ? -7.881 2.087 11.319 1.00 96.50 69 ASP A O 1
ATOM 518 N N . ASP A 1 70 ? -9.674 3.034 10.358 1.00 96.38 70 ASP A N 1
ATOM 519 C CA . ASP A 1 70 ? -10.672 2.240 11.083 1.00 96.38 70 ASP A CA 1
ATOM 520 C C . ASP A 1 70 ? -10.521 0.730 10.847 1.00 96.38 70 ASP A C 1
ATOM 522 O O . ASP A 1 70 ? -10.718 -0.072 11.770 1.00 96.38 70 ASP A O 1
ATOM 526 N N . ALA A 1 71 ? -10.185 0.331 9.617 1.00 95.50 71 ALA A N 1
ATOM 527 C CA . ALA A 1 71 ? -9.887 -1.056 9.281 1.00 95.50 71 ALA A CA 1
ATOM 528 C C . ALA A 1 71 ? -8.548 -1.498 9.895 1.00 95.50 71 ALA A C 1
ATOM 530 O O . ALA A 1 71 ? -8.496 -2.507 10.599 1.00 95.50 71 ALA A O 1
ATOM 531 N N . ALA A 1 72 ? -7.485 -0.715 9.702 1.00 94.00 72 ALA A N 1
ATOM 532 C CA . ALA A 1 72 ? -6.131 -1.038 10.141 1.00 94.00 72 ALA A CA 1
ATOM 533 C C . ALA A 1 72 ? -6.021 -1.220 11.662 1.00 94.00 72 ALA A C 1
ATOM 535 O O . ALA A 1 72 ? -5.294 -2.098 12.118 1.00 94.00 72 ALA A O 1
ATOM 536 N N . ARG A 1 73 ? -6.790 -0.467 12.461 1.00 92.81 73 ARG A N 1
ATOM 537 C CA . ARG A 1 73 ? -6.847 -0.623 13.931 1.00 92.81 73 ARG A CA 1
ATOM 538 C C . ARG A 1 73 ? -7.338 -1.994 14.399 1.00 92.81 73 ARG A C 1
ATOM 540 O O . ARG A 1 73 ? -7.096 -2.361 15.546 1.00 92.81 73 ARG A O 1
ATOM 547 N N . LYS A 1 74 ? -8.059 -2.724 13.548 1.00 92.50 74 LYS A N 1
ATOM 548 C CA . LYS A 1 74 ? -8.656 -4.034 13.856 1.00 92.50 74 LYS A CA 1
ATOM 549 C C . LYS A 1 74 ? -7.881 -5.190 13.227 1.00 92.50 74 LYS A C 1
ATOM 551 O O . LYS A 1 74 ? -8.285 -6.337 13.387 1.00 92.50 74 LYS A O 1
ATOM 556 N N . MET A 1 75 ? -6.813 -4.886 12.496 1.00 93.12 75 MET A N 1
ATOM 557 C CA . MET A 1 75 ? -6.047 -5.843 11.712 1.00 93.12 75 MET A CA 1
ATOM 558 C C . MET A 1 75 ? -4.627 -5.949 12.256 1.00 93.12 75 MET A C 1
ATOM 560 O O . MET A 1 75 ? -4.027 -4.981 12.723 1.00 93.12 75 MET A O 1
ATOM 564 N N . THR A 1 76 ? -4.062 -7.140 12.162 1.00 92.00 76 THR A N 1
ATOM 565 C CA . THR A 1 76 ? -2.625 -7.341 12.325 1.00 92.00 76 THR A CA 1
ATOM 566 C C . THR A 1 76 ? -1.864 -6.794 11.114 1.00 92.00 76 THR A C 1
ATOM 568 O O . THR A 1 76 ? -2.416 -6.600 10.028 1.00 92.00 76 THR A O 1
ATOM 571 N N . HIS A 1 77 ? -0.557 -6.566 11.271 1.00 85.62 77 HIS A N 1
ATOM 572 C CA . HIS A 1 77 ? 0.280 -6.058 10.180 1.00 85.62 77 HIS A CA 1
ATOM 573 C C . HIS A 1 77 ? 0.324 -7.008 8.970 1.00 85.62 77 HIS A C 1
ATOM 575 O O . HIS A 1 77 ? 0.490 -6.546 7.845 1.00 85.62 77 HIS A O 1
ATOM 581 N N . THR A 1 78 ? 0.170 -8.320 9.172 1.00 89.62 78 THR A N 1
ATOM 582 C CA . THR A 1 78 ? 0.101 -9.306 8.084 1.00 89.62 78 THR A CA 1
ATOM 583 C C . THR A 1 78 ? -1.238 -9.261 7.354 1.00 89.62 78 THR A C 1
ATOM 585 O O . THR A 1 78 ? -1.254 -9.312 6.128 1.00 89.62 78 THR A O 1
ATOM 588 N N . GLU A 1 79 ? -2.351 -9.100 8.072 1.00 93.31 79 GLU A N 1
ATOM 589 C CA . GLU A 1 79 ? -3.682 -8.978 7.464 1.00 93.31 79 GLU A CA 1
ATOM 590 C C . GLU A 1 79 ? -3.829 -7.698 6.633 1.00 93.31 79 GLU A C 1
ATOM 592 O O . GLU A 1 79 ? -4.558 -7.695 5.645 1.00 93.31 79 GLU A O 1
ATOM 597 N N . LEU A 1 80 ? -3.120 -6.620 6.985 1.00 90.38 80 LEU A N 1
ATOM 598 C CA . LEU A 1 80 ? -3.182 -5.340 6.268 1.00 90.38 80 LEU A CA 1
ATOM 599 C C . LEU A 1 80 ? -2.688 -5.421 4.813 1.00 90.38 80 LEU A C 1
ATOM 601 O O . LEU A 1 80 ? -3.004 -4.551 4.011 1.00 90.38 80 LEU A O 1
ATOM 605 N N . VAL A 1 81 ? -1.908 -6.445 4.465 1.00 89.44 81 VAL A N 1
ATOM 606 C CA . VAL A 1 81 ? -1.448 -6.693 3.087 1.00 89.44 81 VAL A CA 1
ATOM 607 C C . VAL A 1 81 ? -2.123 -7.913 2.453 1.00 89.44 81 VAL A C 1
ATOM 609 O O . VAL A 1 81 ? -1.775 -8.302 1.340 1.00 89.44 81 VAL A O 1
ATOM 612 N N . ASP A 1 82 ? -3.110 -8.503 3.133 1.00 91.25 82 ASP A N 1
ATOM 613 C CA . ASP A 1 82 ? -3.961 -9.560 2.595 1.00 91.25 82 ASP A CA 1
ATOM 614 C C . ASP A 1 82 ? -5.202 -8.939 1.935 1.00 91.25 82 ASP A C 1
ATOM 616 O O . ASP A 1 82 ? -6.122 -8.438 2.588 1.00 91.25 82 ASP A O 1
ATOM 620 N N . ILE A 1 83 ? -5.244 -8.999 0.604 1.00 89.06 83 ILE A N 1
ATOM 621 C CA . ILE A 1 83 ? -6.330 -8.435 -0.203 1.00 89.06 83 ILE A CA 1
ATOM 622 C C . ILE A 1 83 ? -7.692 -9.052 0.132 1.00 89.06 83 ILE A C 1
ATOM 624 O O . ILE A 1 83 ? -8.701 -8.343 0.105 1.00 89.06 83 ILE A O 1
ATOM 628 N N . ALA A 1 84 ? -7.756 -10.345 0.463 1.00 91.81 84 ALA A N 1
ATOM 629 C CA . ALA A 1 84 ? -9.017 -10.988 0.821 1.00 91.81 84 ALA A CA 1
ATOM 630 C C . ALA A 1 84 ? -9.557 -10.434 2.147 1.00 91.81 84 ALA A C 1
ATOM 632 O O . ALA A 1 84 ? -10.758 -10.187 2.272 1.00 91.81 84 ALA A O 1
ATOM 633 N N . ARG A 1 85 ? -8.669 -10.170 3.112 1.00 93.50 85 ARG A N 1
ATOM 634 C CA . ARG A 1 85 ? -9.028 -9.556 4.399 1.00 93.50 85 ARG A CA 1
ATOM 635 C C . ARG A 1 85 ? -9.440 -8.101 4.239 1.00 93.50 85 ARG A C 1
ATOM 637 O O . ARG A 1 85 ? -10.470 -7.716 4.783 1.00 93.50 85 ARG A O 1
ATOM 644 N N . LEU A 1 86 ? -8.708 -7.321 3.443 1.00 91.75 86 LEU A N 1
ATOM 645 C CA . LEU A 1 86 ? -9.064 -5.929 3.153 1.00 91.75 86 LEU A CA 1
ATOM 646 C C . LEU A 1 86 ? -10.434 -5.819 2.473 1.00 91.75 86 LEU A C 1
ATOM 648 O O . LEU A 1 86 ? -11.259 -5.011 2.892 1.00 91.75 86 LEU A O 1
ATOM 652 N N . ARG A 1 87 ? -10.720 -6.665 1.474 1.00 93.06 87 ARG A N 1
ATOM 653 C CA . ARG A 1 87 ? -12.021 -6.696 0.775 1.00 93.06 87 ARG A CA 1
ATOM 654 C C . ARG A 1 87 ? -13.200 -7.034 1.686 1.00 93.06 87 ARG A C 1
ATOM 656 O O . ARG A 1 87 ? -14.322 -6.646 1.384 1.00 93.06 87 ARG A O 1
ATOM 663 N N . ALA A 1 88 ? -12.964 -7.745 2.787 1.00 94.62 88 ALA A N 1
ATOM 664 C CA . ALA A 1 88 ? -14.014 -8.076 3.744 1.00 94.62 88 ALA A CA 1
ATOM 665 C C . ALA A 1 88 ? -14.443 -6.876 4.611 1.00 94.62 88 ALA A C 1
ATOM 667 O O . ALA A 1 88 ? -15.533 -6.904 5.178 1.00 94.62 88 ALA A O 1
ATOM 668 N N . VAL A 1 89 ? -13.603 -5.840 4.731 1.00 94.88 89 VAL A N 1
ATOM 669 C CA . VAL A 1 89 ? -13.827 -4.704 5.648 1.00 94.88 89 VAL A CA 1
ATOM 670 C C . VAL A 1 89 ? -13.815 -3.334 4.964 1.00 94.88 89 VAL A C 1
ATOM 672 O O . VAL A 1 89 ? -14.267 -2.358 5.557 1.00 94.88 89 VAL A O 1
ATOM 675 N N . LEU A 1 90 ? -13.340 -3.250 3.718 1.00 94.19 90 LEU A N 1
ATOM 676 C CA . LEU A 1 90 ? -13.299 -2.030 2.914 1.00 94.19 90 LEU A CA 1
ATOM 677 C C . LEU A 1 90 ? -14.050 -2.219 1.588 1.00 94.19 90 LEU A C 1
ATOM 679 O O . LEU A 1 90 ? -13.973 -3.291 0.984 1.00 94.19 90 LEU A O 1
ATOM 683 N N . PRO A 1 91 ? -14.707 -1.168 1.066 1.00 92.38 91 PRO A N 1
ATOM 684 C CA . PRO A 1 91 ? -15.307 -1.182 -0.264 1.00 92.38 91 PRO A CA 1
ATOM 685 C C . PRO A 1 91 ? -14.223 -1.016 -1.340 1.00 92.38 91 PRO A C 1
ATOM 687 O O . PRO A 1 91 ? -14.081 0.038 -1.959 1.00 92.38 91 PRO A O 1
ATOM 690 N N . VAL A 1 92 ? -13.414 -2.056 -1.528 1.00 91.69 92 VAL A N 1
ATOM 691 C CA . VAL A 1 92 ? -12.335 -2.089 -2.520 1.00 91.69 92 VAL A CA 1
ATOM 692 C C . VAL A 1 92 ? -12.937 -2.219 -3.917 1.00 91.69 92 VAL A C 1
ATOM 694 O O . VAL A 1 92 ? -13.559 -3.231 -4.231 1.00 91.69 92 VAL A O 1
ATOM 697 N N . LEU A 1 93 ? -12.738 -1.198 -4.751 1.00 91.50 93 LEU A N 1
ATOM 698 C CA . LEU A 1 93 ? -13.212 -1.196 -6.138 1.00 91.50 93 LEU A CA 1
ATOM 699 C C . LEU A 1 93 ? -12.316 -2.038 -7.047 1.00 91.50 93 LEU A C 1
ATOM 701 O O . LEU A 1 93 ? -12.817 -2.809 -7.858 1.00 91.50 93 LEU A O 1
ATOM 705 N N . ASP A 1 94 ? -11.001 -1.896 -6.897 1.00 90.00 94 ASP A N 1
ATOM 706 C CA . ASP A 1 94 ? -10.007 -2.594 -7.704 1.00 90.00 94 ASP A CA 1
ATOM 707 C C . ASP A 1 94 ? -8.679 -2.710 -6.930 1.00 90.00 94 ASP A C 1
ATOM 709 O O . ASP A 1 94 ? -8.513 -2.094 -5.873 1.00 90.00 94 ASP A O 1
ATOM 713 N N . VAL A 1 95 ? -7.757 -3.554 -7.402 1.00 89.56 95 VAL A N 1
ATOM 714 C CA . VAL A 1 95 ? -6.481 -3.873 -6.748 1.00 89.56 95 VAL A CA 1
ATOM 715 C C . VAL A 1 95 ? -5.365 -3.971 -7.790 1.00 89.56 95 VAL A C 1
ATOM 717 O O . VAL A 1 95 ? -5.377 -4.869 -8.622 1.00 89.56 95 VAL A O 1
ATOM 720 N N . LEU A 1 96 ? -4.352 -3.102 -7.683 1.00 83.56 96 LEU A N 1
ATOM 721 C CA . LEU A 1 96 ? -3.142 -3.138 -8.529 1.00 83.56 96 LEU A CA 1
ATOM 722 C C . LEU A 1 96 ? -2.021 -4.043 -7.986 1.00 83.56 96 LEU A C 1
ATOM 724 O O . LEU A 1 96 ? -0.961 -4.132 -8.598 1.00 83.56 96 LEU A O 1
ATOM 728 N N . GLY A 1 97 ? -2.206 -4.647 -6.808 1.00 71.19 97 GLY A N 1
ATOM 729 C CA . GLY A 1 97 ? -1.150 -5.337 -6.065 1.00 71.19 97 GLY A CA 1
ATOM 730 C C . GLY A 1 97 ? -1.404 -6.827 -5.789 1.00 71.19 97 GLY A C 1
ATOM 731 O O . GLY A 1 97 ? -2.486 -7.338 -6.083 1.00 71.19 97 GLY A O 1
ATOM 732 N N . PRO A 1 98 ? -0.429 -7.515 -5.161 1.00 69.81 98 PRO A N 1
ATOM 733 C CA . PRO A 1 98 ? 0.817 -6.961 -4.616 1.00 69.81 98 PRO A CA 1
ATOM 734 C C . PRO A 1 98 ? 1.823 -6.572 -5.708 1.00 69.81 98 PRO A C 1
ATOM 736 O O . PRO A 1 98 ? 1.958 -7.262 -6.712 1.00 69.81 98 PRO A O 1
ATOM 739 N N . ALA A 1 99 ? 2.541 -5.464 -5.506 1.00 72.25 99 ALA A N 1
ATOM 740 C CA . ALA A 1 99 ? 3.628 -5.086 -6.402 1.00 72.25 99 ALA A CA 1
ATOM 741 C C . ALA A 1 99 ? 4.799 -6.063 -6.215 1.00 72.25 99 ALA A C 1
ATOM 743 O O . ALA A 1 99 ? 5.416 -6.105 -5.149 1.00 72.25 99 ALA A O 1
ATOM 744 N N . SER A 1 100 ? 5.107 -6.849 -7.244 1.00 65.38 100 SER A N 1
ATOM 745 C CA . SER A 1 100 ? 6.326 -7.656 -7.284 1.00 65.38 100 SER A CA 1
ATOM 746 C C . SER A 1 100 ? 7.504 -6.755 -7.646 1.00 65.38 100 SER A C 1
ATOM 748 O O . SER A 1 100 ? 7.584 -6.242 -8.760 1.00 65.38 100 SER A O 1
ATOM 750 N N . LEU A 1 101 ? 8.410 -6.536 -6.694 1.00 67.81 101 LEU A N 1
ATOM 751 C CA . LEU A 1 101 ? 9.617 -5.743 -6.913 1.00 67.81 101 LEU A CA 1
ATOM 752 C C . LEU A 1 101 ? 10.739 -6.663 -7.391 1.00 67.81 101 LEU A C 1
ATOM 754 O O . LEU A 1 101 ? 11.219 -7.506 -6.636 1.00 67.81 101 LEU A O 1
ATOM 758 N N . PHE A 1 102 ? 11.161 -6.481 -8.639 1.00 65.62 102 PHE A N 1
ATOM 759 C CA . PHE A 1 102 ? 12.327 -7.151 -9.202 1.00 65.62 102 PHE A CA 1
ATOM 760 C C . PHE A 1 102 ? 13.499 -6.177 -9.198 1.00 65.62 102 PHE A C 1
ATOM 762 O O . PHE A 1 102 ? 13.552 -5.239 -9.992 1.00 65.62 102 PHE A O 1
ATOM 769 N N . TYR A 1 103 ? 14.431 -6.385 -8.271 1.00 67.50 103 TYR A N 1
ATOM 770 C CA . TYR A 1 103 ? 15.665 -5.614 -8.214 1.00 67.50 103 TYR A CA 1
ATOM 771 C C . TYR A 1 103 ? 16.757 -6.333 -8.993 1.00 67.50 103 TYR A C 1
ATOM 773 O O . TYR A 1 103 ? 16.969 -7.534 -8.824 1.00 67.50 103 TYR A O 1
ATOM 781 N N . LEU A 1 104 ? 17.482 -5.581 -9.817 1.00 71.94 104 LEU A N 1
ATOM 782 C CA . LEU A 1 104 ? 18.721 -6.070 -10.404 1.00 71.94 104 LEU A CA 1
ATOM 783 C C . LEU A 1 104 ? 19.775 -6.257 -9.306 1.00 71.94 104 LEU A C 1
ATOM 785 O O . LEU A 1 104 ? 19.768 -5.572 -8.279 1.00 71.94 104 LEU A O 1
ATOM 789 N N . GLY A 1 105 ? 20.720 -7.168 -9.540 1.00 75.50 105 GLY A N 1
ATOM 790 C CA . GLY A 1 105 ? 21.954 -7.199 -8.760 1.00 75.50 105 GLY A CA 1
ATOM 791 C C . GLY A 1 105 ? 22.708 -5.872 -8.895 1.00 75.50 105 GLY A C 1
ATOM 792 O O . GLY A 1 105 ? 22.496 -5.125 -9.850 1.00 75.50 105 GLY A O 1
ATOM 793 N N . ARG A 1 106 ? 23.614 -5.580 -7.953 1.00 76.19 106 ARG A N 1
ATOM 794 C CA . ARG A 1 106 ? 24.385 -4.322 -7.938 1.00 76.19 106 ARG A CA 1
ATOM 795 C C . ARG A 1 106 ? 25.038 -4.014 -9.288 1.00 76.19 106 ARG A C 1
ATOM 797 O O . ARG A 1 106 ? 24.969 -2.879 -9.741 1.00 76.19 106 ARG A O 1
ATOM 804 N N . ASP A 1 107 ? 25.604 -5.028 -9.932 1.00 82.19 107 ASP A N 1
ATOM 805 C CA . ASP A 1 107 ? 26.305 -4.889 -11.214 1.00 82.19 107 ASP A CA 1
ATOM 806 C C . ASP A 1 107 ? 25.351 -4.678 -12.405 1.00 82.19 107 ASP A C 1
ATOM 808 O O . ASP A 1 107 ? 25.781 -4.284 -13.484 1.00 82.19 107 ASP A O 1
ATOM 812 N N . GLY A 1 108 ? 24.049 -4.913 -12.209 1.00 79.88 108 GLY A N 1
ATOM 813 C CA . GLY A 1 108 ? 22.998 -4.625 -13.183 1.00 79.88 108 GLY A CA 1
ATOM 814 C C . GLY A 1 108 ? 22.441 -3.201 -13.093 1.00 79.88 108 GLY A C 1
ATOM 815 O O . GLY A 1 108 ? 21.729 -2.780 -14.001 1.00 79.88 108 GLY A O 1
ATOM 816 N N . PHE A 1 109 ? 22.758 -2.435 -12.040 1.00 78.00 109 PHE A N 1
ATOM 817 C CA . PHE A 1 109 ? 22.382 -1.021 -11.959 1.00 78.00 109 PHE A CA 1
ATOM 818 C C . PHE A 1 109 ? 23.298 -0.177 -12.850 1.00 78.00 109 PHE A C 1
ATOM 820 O O . PHE A 1 109 ? 24.347 0.307 -12.425 1.00 78.00 109 PHE A O 1
ATOM 827 N N . LEU A 1 110 ? 22.883 0.001 -14.102 1.00 78.50 110 LEU A N 1
ATOM 828 C CA . LEU A 1 110 ? 23.558 0.866 -15.065 1.00 78.50 110 LEU A CA 1
ATOM 829 C C . LEU A 1 110 ? 23.057 2.316 -14.927 1.00 78.50 110 LEU A C 1
ATOM 831 O O . LEU A 1 110 ? 21.870 2.522 -14.661 1.00 78.50 110 LEU A O 1
ATOM 835 N N . PRO A 1 111 ? 23.922 3.334 -15.111 1.00 75.94 111 PRO A N 1
ATOM 836 C CA . PRO A 1 111 ? 23.492 4.727 -15.122 1.00 75.94 111 PRO A CA 1
ATOM 837 C C . PRO A 1 111 ? 22.373 4.958 -16.141 1.00 75.94 111 PRO A C 1
ATOM 839 O O . PRO A 1 111 ? 2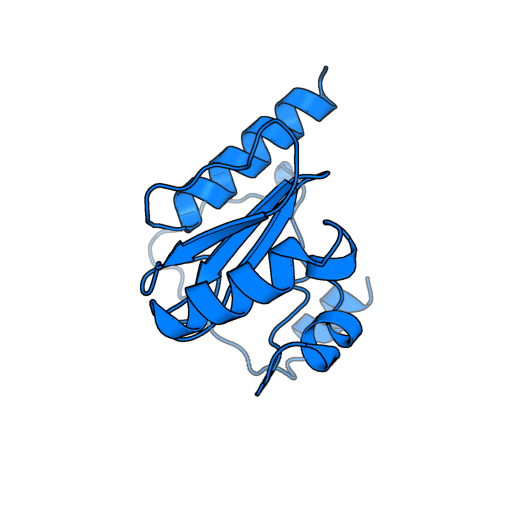2.452 4.499 -17.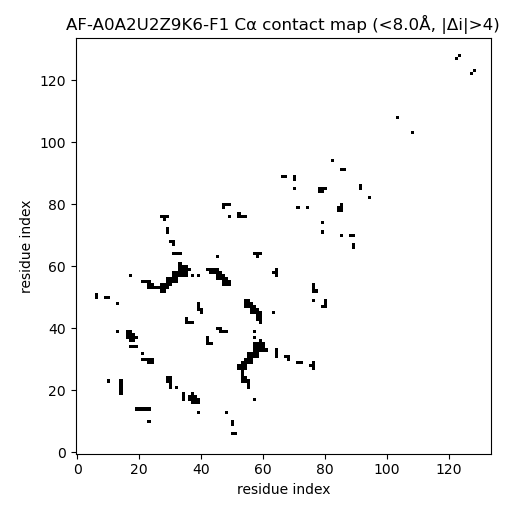284 1.00 75.94 111 PRO A O 1
ATOM 842 N N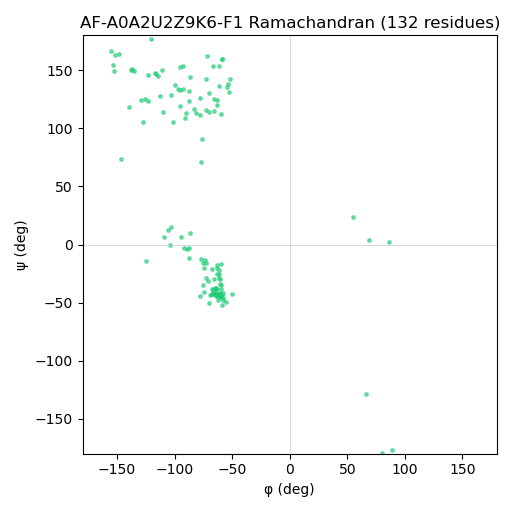 . ALA A 1 112 ? 21.339 5.696 -15.735 1.00 73.00 112 ALA A N 1
ATOM 843 C CA . ALA A 1 112 ? 20.337 6.177 -16.673 1.00 73.00 112 ALA A CA 1
ATOM 844 C C . ALA A 1 112 ? 21.028 7.117 -17.671 1.00 73.00 112 ALA A C 1
ATOM 846 O O . ALA A 1 112 ? 21.625 8.116 -17.269 1.00 73.00 112 ALA A O 1
ATOM 847 N N . HIS A 1 113 ? 20.985 6.790 -18.963 1.00 73.81 113 HIS A N 1
ATOM 848 C CA . HIS A 1 113 ? 21.527 7.674 -19.989 1.00 73.81 113 HIS A CA 1
ATOM 849 C C . HIS A 1 113 ? 20.514 8.795 -20.226 1.00 73.81 113 HIS A C 1
ATOM 851 O O . HIS A 1 113 ? 19.334 8.524 -20.480 1.00 73.81 113 HIS A O 1
ATOM 857 N N . GLU A 1 114 ? 20.956 10.049 -20.127 1.00 73.44 114 GLU A N 1
ATOM 858 C CA . GLU A 1 114 ? 20.110 11.200 -20.446 1.00 73.44 114 GLU A CA 1
ATOM 859 C C . GLU A 1 114 ? 19.512 11.040 -21.853 1.00 73.44 114 GLU A C 1
ATOM 861 O O . GLU A 1 114 ? 20.210 10.702 -22.807 1.00 73.44 114 GLU A O 1
ATOM 866 N N . GLY A 1 115 ? 18.197 11.241 -21.975 1.00 71.31 115 GLY A N 1
ATOM 867 C CA . GLY A 1 115 ? 17.479 11.089 -23.244 1.00 71.31 115 GLY A CA 1
ATOM 868 C C . GLY A 1 115 ? 16.996 9.671 -23.567 1.00 71.31 115 GLY A C 1
ATOM 869 O O . GLY A 1 115 ? 16.385 9.480 -24.617 1.00 71.31 115 GLY A O 1
ATOM 870 N N . THR A 1 116 ? 17.202 8.684 -22.686 1.00 73.06 116 THR A N 1
ATOM 871 C CA . THR A 1 116 ? 16.583 7.358 -22.858 1.00 73.06 116 THR A CA 1
ATOM 872 C C . THR A 1 116 ? 15.066 7.482 -22.729 1.00 73.06 116 THR A C 1
ATOM 874 O O . THR A 1 116 ? 14.553 7.825 -21.663 1.00 73.06 116 THR A O 1
ATOM 877 N N . GLY A 1 117 ? 14.339 7.218 -23.815 1.00 74.50 117 GLY A N 1
ATOM 878 C CA . GLY A 1 117 ? 12.881 7.159 -23.784 1.00 74.50 117 GLY A CA 1
ATOM 879 C C . GLY A 1 117 ? 12.416 5.988 -22.923 1.00 74.50 117 GLY A C 1
ATOM 880 O O . GLY A 1 117 ? 12.823 4.853 -23.152 1.00 74.50 117 GLY A O 1
ATOM 881 N N . VAL A 1 118 ? 11.568 6.262 -21.931 1.00 77.44 118 VAL A N 1
ATOM 882 C CA . VAL A 1 118 ? 10.842 5.210 -21.213 1.00 77.44 118 VAL A CA 1
ATOM 883 C C . VAL A 1 118 ? 9.633 4.831 -22.060 1.00 77.44 118 VAL A C 1
ATOM 885 O O . VAL A 1 118 ? 8.729 5.645 -22.248 1.00 77.44 118 VAL A O 1
ATOM 888 N N . GLU A 1 119 ? 9.622 3.607 -22.575 1.00 80.88 119 GLU A N 1
ATOM 889 C CA . GLU A 1 119 ? 8.460 3.042 -23.257 1.00 80.88 119 GLU A CA 1
ATOM 890 C C . GLU A 1 119 ? 7.530 2.377 -22.234 1.00 80.88 119 GLU A C 1
ATOM 892 O O . GLU A 1 119 ? 7.975 1.619 -21.371 1.00 80.88 119 GLU A O 1
ATOM 897 N N . GLN A 1 120 ? 6.231 2.671 -22.317 1.00 80.44 120 GLN A N 1
ATOM 898 C CA . GLN A 1 120 ? 5.211 1.962 -21.546 1.00 80.44 120 GLN A CA 1
ATOM 899 C C . GLN A 1 120 ? 4.629 0.842 -22.403 1.00 80.44 120 GLN A C 1
ATOM 901 O O . GLN A 1 120 ? 4.032 1.106 -23.446 1.00 80.44 120 GLN A O 1
ATOM 906 N N . LEU A 1 121 ? 4.784 -0.398 -21.943 1.00 84.31 121 LEU A N 1
ATOM 907 C CA . LEU A 1 121 ? 4.253 -1.577 -22.619 1.00 84.31 121 LEU A CA 1
ATOM 908 C C . LEU A 1 121 ? 2.851 -1.943 -22.091 1.00 84.31 121 LEU A C 1
ATOM 910 O O . LEU A 1 121 ? 2.523 -1.632 -20.940 1.00 84.31 121 LEU 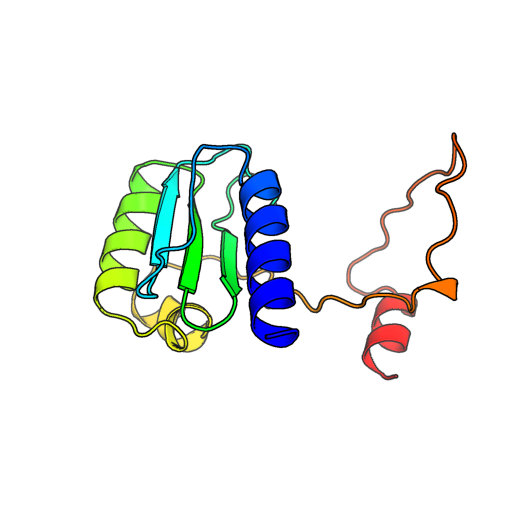A O 1
ATOM 914 N N . PRO A 1 122 ? 2.007 -2.614 -22.898 1.00 81.94 122 PRO A N 1
ATOM 915 C CA . PRO A 1 122 ? 0.716 -3.123 -22.441 1.00 81.94 122 PRO A CA 1
ATOM 916 C C . PRO A 1 122 ? 0.860 -4.150 -21.307 1.00 81.94 122 PRO A C 1
ATOM 918 O O . PRO A 1 122 ? 1.828 -4.900 -21.251 1.00 81.94 122 PRO A O 1
ATOM 921 N N . ILE A 1 123 ? -0.165 -4.277 -20.456 1.00 71.06 123 ILE A N 1
ATOM 922 C CA . ILE A 1 123 ? -0.176 -5.203 -19.302 1.00 71.06 123 ILE A CA 1
ATOM 923 C C . ILE A 1 123 ? -0.011 -6.695 -19.675 1.00 71.06 123 ILE A C 1
ATOM 925 O O . ILE A 1 123 ? 0.300 -7.515 -18.818 1.00 71.06 123 ILE A O 1
ATOM 929 N N . GLY A 1 124 ? -0.225 -7.050 -20.947 1.00 79.62 124 GLY A N 1
ATOM 930 C CA . GLY A 1 124 ? -0.065 -8.403 -21.491 1.00 79.62 124 GLY A CA 1
ATOM 931 C C . GLY A 1 124 ? 1.209 -8.608 -22.314 1.00 79.62 124 GLY A C 1
ATOM 932 O O . GLY A 1 124 ? 1.268 -9.561 -23.088 1.00 79.62 124 GLY A O 1
ATOM 933 N N . ASP A 1 125 ? 2.184 -7.703 -22.215 1.00 86.62 125 ASP A N 1
ATOM 934 C CA . ASP A 1 125 ? 3.436 -7.825 -22.955 1.00 86.62 125 ASP A CA 1
ATOM 935 C C . ASP A 1 125 ? 4.209 -9.101 -22.570 1.00 86.62 125 ASP A C 1
ATOM 937 O O . ASP A 1 125 ? 4.340 -9.455 -21.393 1.00 86.62 125 ASP A O 1
ATOM 941 N N . GLY A 1 126 ? 4.733 -9.802 -23.579 1.00 86.44 126 GLY A N 1
ATOM 942 C CA . GLY A 1 126 ? 5.435 -11.072 -23.388 1.00 86.44 126 GLY A CA 1
ATOM 943 C C . GLY A 1 126 ? 6.710 -10.950 -22.548 1.00 86.44 126 GLY A C 1
ATOM 944 O O . GLY A 1 126 ? 7.095 -11.917 -21.891 1.00 86.44 126 GLY A O 1
ATOM 945 N N . GLY A 1 127 ? 7.337 -9.769 -22.508 1.00 83.38 127 GLY A N 1
ATOM 946 C CA . GLY A 1 127 ? 8.505 -9.498 -21.675 1.00 83.38 127 GLY A CA 1
ATOM 947 C C . GLY A 1 127 ? 8.199 -9.578 -20.179 1.00 83.38 127 GLY A C 1
ATOM 948 O O . GLY A 1 127 ? 9.003 -10.118 -19.420 1.00 83.38 127 GLY A O 1
ATOM 949 N N . LEU A 1 128 ? 7.012 -9.130 -19.751 1.00 77.00 128 LEU A N 1
ATOM 950 C CA . LEU A 1 128 ? 6.580 -9.258 -18.356 1.00 77.00 128 LEU A CA 1
ATOM 951 C C . LEU A 1 128 ? 6.337 -10.727 -17.985 1.00 77.00 128 LEU A C 1
ATOM 953 O O . LEU A 1 128 ? 6.768 -11.173 -16.924 1.00 77.00 128 LEU A O 1
ATOM 957 N N . ALA A 1 129 ? 5.692 -11.495 -18.867 1.00 79.19 129 ALA A N 1
ATOM 958 C CA . ALA A 1 129 ? 5.473 -12.924 -18.646 1.00 79.19 129 ALA A CA 1
ATOM 959 C C . ALA A 1 129 ? 6.800 -13.694 -18.532 1.00 79.19 129 ALA A C 1
ATOM 961 O O . ALA A 1 129 ? 6.951 -14.520 -17.633 1.00 79.19 129 ALA A O 1
ATOM 962 N N . ALA A 1 130 ? 7.776 -13.379 -19.391 1.00 82.62 130 ALA A N 1
ATOM 963 C CA . ALA A 1 130 ? 9.114 -13.958 -19.325 1.00 82.62 130 ALA A CA 1
ATOM 964 C C . ALA A 1 130 ? 9.813 -13.635 -17.992 1.00 82.62 130 ALA A C 1
ATOM 966 O O . ALA A 1 130 ? 10.355 -14.540 -17.360 1.00 82.62 130 ALA A O 1
ATOM 967 N N . LEU A 1 131 ? 9.734 -12.381 -17.527 1.00 76.44 131 LEU A N 1
ATOM 968 C CA . LEU A 1 131 ? 10.302 -11.949 -16.245 1.00 76.44 131 LEU A CA 1
ATOM 969 C C . LEU A 1 131 ? 9.699 -12.702 -15.047 1.00 76.44 131 LEU A C 1
ATOM 971 O O . LEU A 1 131 ? 10.429 -13.089 -14.141 1.00 76.44 131 LEU A O 1
ATOM 975 N N . LEU A 1 132 ? 8.380 -12.924 -15.043 1.00 74.56 132 LEU A N 1
ATOM 976 C CA . LEU A 1 132 ? 7.677 -13.622 -13.957 1.00 74.56 132 LEU A CA 1
ATOM 977 C C . LEU A 1 132 ? 7.884 -15.145 -13.959 1.00 74.56 132 LEU A C 1
ATOM 979 O O . LEU A 1 132 ? 7.569 -15.800 -12.969 1.00 74.56 132 LEU A O 1
ATOM 983 N N . SER A 1 133 ? 8.362 -15.710 -15.069 1.00 77.25 133 SER A N 1
ATOM 984 C CA . SER A 1 133 ? 8.607 -17.150 -15.223 1.00 77.25 133 SER A CA 1
ATOM 985 C C . SER A 1 133 ? 10.032 -17.601 -14.867 1.00 77.25 133 SER A C 1
ATOM 987 O O . SER A 1 133 ? 10.313 -18.798 -14.954 1.00 77.25 133 SER A O 1
ATOM 989 N N . GLY A 1 134 ? 10.915 -16.654 -14.519 1.00 62.22 134 GLY A N 1
ATOM 990 C CA . GLY A 1 134 ? 12.322 -16.885 -14.164 1.00 62.22 134 GLY A CA 1
ATOM 991 C C . GLY A 1 134 ? 12.569 -17.262 -12.708 1.00 62.22 134 GLY A C 1
ATOM 992 O O . GLY A 1 134 ? 11.725 -16.933 -11.844 1.00 62.22 134 GLY A O 1
#

Radius of gyration: 16.68 Å; Cα contacts (8 Å, |Δi|>4): 154; chains: 1; bounding box: 42×31×42 Å